Protein AF-A0A817QM29-F1 (afdb_monomer_lite)

Foldseek 3Di:
DVLLLQLLVDDLPDDLVNSCVVVVDDSVSSVSSNVCCVPQNHNHPPPPPPDPDPDPPVLVVLVCCLCPDPVFWAFDPDPPQWDWDQDPVRDTDTHTDIGTPDDPVVSVVVSCVVCVPSDD

Secondary structure (DSSP, 8-state):
-HHHHHGGGS-TT--HHHHHHHH---HHHHHHHHHHHHHH-SS-------SPPPPPHHHHHHHHHHHHSTTTEEE-S-TT-EEEEEPTTS-EEEEE-EEESS-HHHHHHHHHHHTTT---

Sequence (120 aa):
METIRLLTIVPDTWGRKRIEKEFGCTQYQARQSIGVRKEFGILPIIKDSRGRQGLPQDVIEKVTAHYCSDFISRQSPNRKDVINIRQPDGTKVSVPCRHLLMSINECFEQFKEEHQAVVV

Radius of gyration: 23.35 Å; chains: 1; bounding box: 42×36×53 Å

Structure (mmCIF, N/CA/C/O backbone):
data_AF-A0A817QM29-F1
#
_entry.id   AF-A0A817QM29-F1
#
loop_
_atom_site.group_PDB
_atom_site.id
_atom_site.type_symbol
_atom_site.label_atom_id
_atom_site.label_alt_id
_atom_site.label_comp_id
_atom_site.label_asym_id
_atom_site.label_en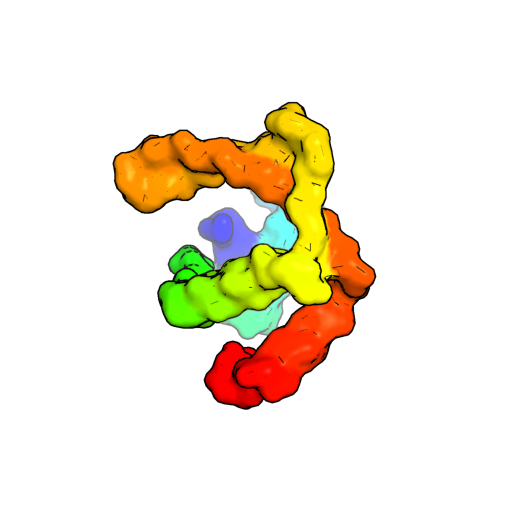tity_id
_atom_site.label_seq_id
_atom_site.pdbx_PDB_ins_code
_atom_site.Cartn_x
_atom_site.Cartn_y
_atom_site.Cartn_z
_atom_site.occupancy
_atom_site.B_iso_or_equiv
_atom_site.auth_seq_id
_atom_site.auth_comp_id
_atom_site.auth_asym_id
_atom_site.auth_atom_id
_atom_site.pdbx_PDB_model_num
ATOM 1 N N . MET A 1 1 ? 5.380 -0.851 -22.154 1.00 60.84 1 MET A N 1
ATOM 2 C CA . MET A 1 1 ? 4.978 -2.239 -22.483 1.00 60.84 1 MET A CA 1
ATOM 3 C C . MET A 1 1 ? 5.249 -2.568 -23.947 1.00 60.84 1 MET A C 1
ATOM 5 O O . MET A 1 1 ? 5.815 -3.615 -24.223 1.00 60.84 1 MET A O 1
ATOM 9 N N . GLU A 1 2 ? 4.922 -1.674 -24.882 1.00 77.88 2 GLU A N 1
ATOM 10 C CA . GLU A 1 2 ? 5.067 -1.930 -26.324 1.00 77.88 2 GLU A CA 1
ATOM 11 C C . GLU A 1 2 ? 6.516 -2.157 -26.792 1.00 77.88 2 GLU A C 1
ATOM 13 O O . GLU A 1 2 ? 6.778 -3.085 -27.552 1.00 77.88 2 GLU A O 1
ATOM 18 N N . THR A 1 3 ? 7.486 -1.423 -26.236 1.00 83.19 3 THR A N 1
ATOM 19 C CA . THR A 1 3 ? 8.916 -1.650 -26.518 1.00 83.19 3 THR A CA 1
ATOM 20 C C . THR A 1 3 ? 9.389 -3.050 -26.117 1.00 83.19 3 THR A C 1
ATOM 22 O O . THR A 1 3 ? 10.114 -3.693 -26.866 1.00 83.19 3 THR A O 1
ATOM 25 N N . ILE A 1 4 ? 8.929 -3.576 -24.976 1.00 87.69 4 ILE A N 1
ATOM 26 C CA . ILE A 1 4 ? 9.261 -4.936 -24.513 1.00 87.69 4 ILE A CA 1
ATOM 27 C C . ILE A 1 4 ? 8.672 -5.982 -25.462 1.00 87.69 4 ILE A C 1
ATOM 29 O O . ILE A 1 4 ? 9.339 -6.966 -25.773 1.00 87.69 4 ILE A O 1
ATOM 33 N N . ARG A 1 5 ? 7.448 -5.748 -25.952 1.00 90.44 5 ARG A N 1
ATOM 34 C CA . ARG A 1 5 ? 6.782 -6.626 -26.917 1.00 90.44 5 ARG A CA 1
ATOM 35 C C . ARG A 1 5 ? 7.567 -6.704 -28.225 1.00 90.44 5 ARG A C 1
ATOM 37 O O . ARG A 1 5 ? 7.811 -7.806 -28.700 1.00 90.44 5 ARG A O 1
ATOM 44 N N . LEU A 1 6 ? 8.018 -5.577 -28.774 1.00 91.62 6 LEU A N 1
ATOM 45 C CA . LEU A 1 6 ? 8.824 -5.560 -30.004 1.00 91.62 6 LEU A CA 1
ATOM 46 C C . LEU A 1 6 ? 10.153 -6.311 -29.838 1.00 91.62 6 LEU A C 1
ATOM 48 O O . LEU A 1 6 ? 10.540 -7.092 -30.705 1.00 91.62 6 LEU A O 1
ATOM 52 N N . LEU A 1 7 ? 10.802 -6.171 -28.680 1.00 92.19 7 LEU A N 1
ATOM 53 C CA . LEU A 1 7 ? 12.052 -6.869 -28.367 1.00 92.19 7 LEU A CA 1
ATOM 54 C C . LEU A 1 7 ? 11.906 -8.401 -28.243 1.00 92.19 7 LEU A C 1
ATOM 56 O O . LEU A 1 7 ? 12.916 -9.091 -28.119 1.00 92.19 7 LEU A O 1
ATOM 60 N N . THR A 1 8 ? 10.689 -8.958 -28.281 1.00 93.12 8 THR A N 1
ATOM 61 C CA . THR A 1 8 ? 10.477 -10.420 -28.330 1.00 93.12 8 THR A CA 1
ATOM 62 C C . THR A 1 8 ? 10.743 -11.030 -29.710 1.00 93.12 8 THR A C 1
ATOM 64 O O . THR A 1 8 ? 10.889 -12.244 -29.802 1.00 93.12 8 THR A O 1
ATOM 67 N N . ILE A 1 9 ? 10.841 -10.218 -30.772 1.00 93.19 9 ILE A N 1
ATOM 68 C CA . ILE A 1 9 ? 11.136 -10.683 -32.144 1.00 93.19 9 ILE A CA 1
ATOM 69 C C . ILE A 1 9 ? 12.592 -11.145 -32.288 1.00 93.19 9 ILE A C 1
ATOM 71 O O . ILE A 1 9 ? 12.917 -11.944 -33.162 1.00 93.19 9 ILE A O 1
ATOM 75 N N . VAL A 1 10 ? 13.480 -10.633 -31.436 1.00 91.69 10 VAL A N 1
ATOM 76 C CA . VAL A 1 10 ? 14.914 -10.924 -31.481 1.00 91.69 10 VAL A CA 1
ATOM 77 C C . VAL A 1 10 ? 15.165 -12.446 -31.436 1.00 91.69 10 VAL A C 1
ATOM 79 O O . VAL A 1 10 ? 14.400 -13.152 -30.774 1.00 91.69 10 VAL A O 1
ATOM 82 N N . PRO A 1 11 ? 16.232 -12.975 -32.070 1.00 89.94 11 PRO A N 1
ATOM 83 C CA . PRO A 1 11 ? 16.600 -14.387 -31.964 1.00 89.94 11 PRO A CA 1
ATOM 84 C C . PRO A 1 11 ? 16.813 -14.868 -30.521 1.00 89.94 11 PRO A C 1
ATOM 86 O O . PRO A 1 11 ? 17.186 -14.107 -29.621 1.00 89.94 11 PRO A O 1
ATOM 89 N N . ASP A 1 12 ? 16.595 -16.158 -30.285 1.00 87.19 12 ASP A N 1
ATOM 90 C CA . ASP A 1 12 ? 16.763 -16.806 -28.980 1.00 87.19 12 ASP A CA 1
ATOM 91 C C . ASP A 1 12 ? 18.219 -16.895 -28.514 1.00 87.19 12 ASP A C 1
ATOM 93 O O . ASP A 1 12 ? 18.500 -16.768 -27.323 1.00 87.19 12 ASP A O 1
ATOM 97 N N . THR A 1 13 ? 19.139 -16.980 -29.469 1.00 91.69 13 THR A N 1
ATOM 98 C CA . THR A 1 13 ? 20.592 -16.941 -29.275 1.00 91.69 13 THR A CA 1
ATOM 99 C C . THR A 1 13 ? 21.116 -15.623 -28.695 1.00 91.69 13 THR A C 1
ATOM 101 O O . THR A 1 13 ? 22.259 -15.559 -28.237 1.00 91.69 13 THR A O 1
ATOM 104 N N . TRP A 1 14 ? 20.329 -14.540 -28.715 1.00 91.75 14 TRP A N 1
ATOM 105 C CA . TRP A 1 14 ? 20.795 -13.227 -28.271 1.00 91.75 14 TRP A CA 1
ATOM 106 C C . TRP A 1 14 ? 20.629 -13.044 -26.761 1.00 91.75 14 TRP A C 1
ATOM 108 O O . TRP A 1 14 ? 19.527 -13.062 -26.213 1.00 91.75 14 TRP A O 1
ATOM 118 N N . GLY A 1 15 ? 21.750 -12.785 -26.086 1.00 89.06 15 GLY A N 1
ATOM 119 C CA . GLY A 1 15 ? 21.771 -12.378 -24.684 1.00 89.06 15 GLY A CA 1
ATOM 120 C C . GLY A 1 15 ? 21.428 -10.897 -24.481 1.00 89.06 15 GLY A C 1
ATOM 121 O O . GLY A 1 15 ? 21.571 -10.071 -25.381 1.00 89.06 15 GLY A O 1
ATOM 122 N N . ARG A 1 16 ? 21.057 -10.533 -23.248 1.00 92.50 16 ARG A N 1
ATOM 123 C CA . ARG A 1 16 ? 20.577 -9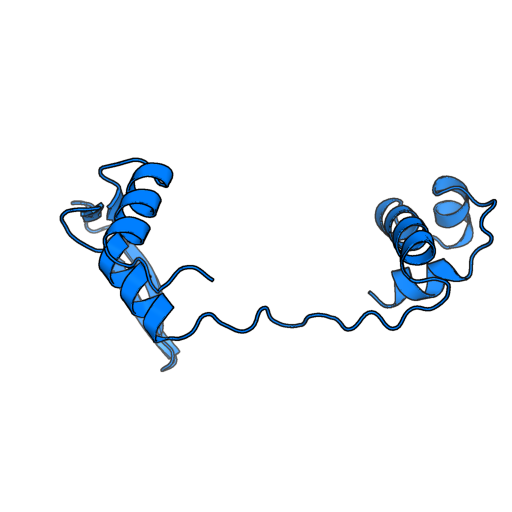.185 -22.868 1.00 92.50 16 ARG A CA 1
ATOM 124 C C . ARG A 1 16 ? 21.516 -8.041 -23.279 1.00 92.50 16 ARG A C 1
ATOM 126 O O . ARG A 1 16 ? 21.050 -7.021 -23.765 1.00 92.50 16 ARG A O 1
ATOM 133 N N . LYS A 1 17 ? 22.836 -8.225 -23.131 1.00 93.44 17 LYS A N 1
ATOM 134 C CA . LYS A 1 17 ? 23.865 -7.234 -23.520 1.00 93.44 17 LYS A CA 1
ATOM 135 C C . LYS A 1 17 ? 23.882 -6.942 -25.020 1.00 93.44 17 LYS A C 1
ATOM 137 O O . LYS A 1 17 ? 24.095 -5.805 -25.419 1.00 93.44 17 LYS A O 1
ATOM 142 N N . ARG A 1 18 ? 23.653 -7.965 -25.849 1.00 94.19 18 ARG A N 1
ATOM 143 C CA . ARG A 1 18 ? 23.592 -7.802 -27.305 1.00 94.19 18 ARG A CA 1
ATOM 144 C C . ARG A 1 18 ? 22.334 -7.035 -27.702 1.00 94.19 18 ARG A C 1
ATOM 146 O O . ARG A 1 18 ? 22.418 -6.116 -28.498 1.00 94.19 18 ARG A O 1
ATOM 153 N N . ILE A 1 19 ? 21.199 -7.369 -27.088 1.00 92.81 19 ILE A N 1
ATOM 154 C CA . ILE A 1 19 ? 19.916 -6.693 -27.326 1.00 92.81 19 ILE A CA 1
ATOM 155 C C . ILE A 1 19 ? 19.994 -5.212 -26.949 1.00 92.81 19 ILE A C 1
ATOM 157 O O . ILE A 1 19 ? 19.596 -4.366 -27.740 1.00 92.81 19 ILE A O 1
ATOM 161 N N . GLU A 1 20 ? 20.553 -4.896 -25.780 1.00 94.56 20 GLU A N 1
ATOM 162 C CA . GLU A 1 20 ? 20.781 -3.507 -25.362 1.00 94.56 20 GLU A CA 1
ATOM 163 C C . GLU A 1 20 ? 21.637 -2.743 -26.372 1.00 94.56 20 GLU A C 1
ATOM 165 O O . GLU A 1 20 ? 21.262 -1.647 -26.776 1.00 94.56 20 GLU A O 1
ATOM 170 N N . LYS A 1 21 ? 22.760 -3.325 -26.805 1.00 94.56 21 LYS A N 1
ATOM 171 C CA . LYS A 1 21 ? 23.683 -2.655 -27.723 1.00 94.56 21 LYS A CA 1
ATOM 172 C C . LYS A 1 21 ? 23.053 -2.375 -29.090 1.00 94.56 21 LYS A C 1
ATOM 174 O O . LYS A 1 21 ? 23.247 -1.291 -29.623 1.00 94.56 21 LYS A O 1
ATOM 179 N N . GLU A 1 22 ? 22.328 -3.342 -29.647 1.00 94.75 22 GLU A N 1
ATOM 180 C CA . GLU A 1 22 ? 21.744 -3.238 -30.993 1.00 94.75 22 GLU A CA 1
ATOM 181 C C . GLU A 1 22 ? 20.481 -2.363 -31.026 1.00 94.75 22 GLU A C 1
ATOM 183 O O . GLU A 1 22 ? 20.257 -1.642 -31.992 1.00 94.75 22 GLU A O 1
ATOM 188 N N . PHE A 1 23 ? 19.657 -2.399 -29.972 1.00 90.50 23 PHE A N 1
ATOM 189 C CA . PHE A 1 23 ? 18.368 -1.694 -29.936 1.00 90.50 23 PHE A CA 1
ATOM 190 C C . PHE A 1 23 ? 18.353 -0.453 -29.033 1.00 90.50 23 PHE A C 1
ATOM 192 O O . PHE A 1 23 ? 17.316 0.199 -28.916 1.00 90.50 23 PHE A O 1
ATOM 199 N N . GLY A 1 24 ? 19.463 -0.129 -28.360 1.00 91.31 24 GLY A N 1
ATOM 200 C CA . GLY A 1 24 ? 19.566 1.031 -27.466 1.00 91.31 24 GLY A CA 1
ATOM 201 C C . GLY A 1 24 ? 18.576 1.004 -26.294 1.00 91.31 24 GLY A C 1
ATOM 202 O O . GLY A 1 24 ? 18.170 2.054 -25.801 1.00 91.31 24 GLY A O 1
ATOM 203 N N . CYS A 1 25 ? 18.129 -0.182 -25.873 1.00 90.19 25 CYS A N 1
ATOM 204 C CA . CYS A 1 25 ? 17.151 -0.355 -24.799 1.00 90.19 25 CYS A CA 1
ATOM 205 C C . CYS A 1 25 ? 17.830 -0.612 -23.451 1.00 90.19 25 CYS A C 1
ATOM 207 O O . CYS A 1 25 ? 18.953 -1.102 -23.402 1.00 90.19 25 CYS A O 1
ATOM 209 N N . THR A 1 26 ? 17.130 -0.405 -22.335 1.00 93.75 26 THR A N 1
ATOM 210 C CA . THR A 1 26 ? 17.714 -0.719 -21.021 1.00 93.75 26 THR A CA 1
ATOM 211 C C . THR A 1 26 ? 17.895 -2.229 -20.825 1.00 93.75 26 THR A C 1
ATOM 213 O O . THR A 1 26 ? 17.075 -3.034 -21.278 1.00 93.75 26 THR A O 1
ATOM 216 N N . GLN A 1 27 ? 18.907 -2.636 -20.047 1.00 92.00 27 GLN A N 1
ATOM 217 C CA . GLN A 1 27 ? 19.064 -4.030 -19.590 1.00 92.00 27 GLN A CA 1
ATOM 218 C C . GLN A 1 27 ? 17.779 -4.626 -18.994 1.00 92.00 27 GLN A C 1
ATOM 220 O O . GLN A 1 27 ? 17.497 -5.816 -19.158 1.00 92.00 27 GLN A O 1
ATOM 225 N N . TYR A 1 28 ? 16.975 -3.803 -18.311 1.00 93.00 28 TYR A N 1
ATOM 226 C CA . TYR A 1 28 ? 15.678 -4.217 -17.786 1.00 93.00 28 TYR A CA 1
ATOM 227 C C . TYR A 1 28 ? 14.718 -4.629 -18.909 1.00 93.00 28 TYR A C 1
ATOM 229 O O . TYR A 1 28 ? 14.154 -5.720 -18.844 1.00 93.00 28 TYR A O 1
ATOM 237 N N . GLN A 1 29 ? 14.568 -3.807 -19.951 1.00 92.62 29 GLN A N 1
ATOM 238 C CA . GLN A 1 29 ? 13.696 -4.100 -21.093 1.00 92.62 29 GLN A CA 1
ATOM 239 C C . GLN A 1 29 ? 14.151 -5.354 -21.848 1.00 92.62 29 GLN A C 1
ATOM 241 O O . GLN A 1 29 ? 13.319 -6.212 -22.134 1.00 92.62 29 GLN A O 1
ATOM 246 N N . ALA A 1 30 ? 15.458 -5.509 -22.079 1.00 93.69 30 ALA A N 1
ATOM 247 C CA . ALA A 1 30 ? 16.028 -6.702 -22.707 1.00 93.69 30 ALA A CA 1
ATOM 248 C C . ALA A 1 30 ? 15.815 -7.974 -21.866 1.00 93.69 30 ALA A C 1
ATOM 250 O O . ALA A 1 30 ? 15.555 -9.055 -22.391 1.00 93.69 30 ALA A O 1
ATOM 251 N N . ARG A 1 31 ? 15.913 -7.875 -20.533 1.00 94.06 31 ARG A N 1
ATOM 252 C CA . ARG A 1 31 ? 15.613 -9.002 -19.639 1.00 94.06 31 ARG A CA 1
ATOM 253 C C . ARG A 1 31 ? 14.136 -9.376 -19.685 1.00 94.06 31 ARG A C 1
ATOM 255 O O . ARG A 1 31 ? 13.822 -10.562 -19.769 1.00 94.06 31 ARG A O 1
ATOM 262 N N . GLN A 1 32 ? 13.263 -8.376 -19.592 1.00 92.81 32 GLN A N 1
ATOM 263 C CA . GLN A 1 32 ? 11.817 -8.571 -19.605 1.00 92.81 32 GLN A CA 1
ATOM 264 C C . GLN A 1 32 ? 11.362 -9.192 -20.926 1.00 92.81 32 GLN A C 1
ATOM 266 O O . GLN A 1 32 ? 10.596 -10.145 -20.896 1.00 92.81 32 GLN A O 1
ATOM 271 N N . SER A 1 33 ? 11.883 -8.743 -22.072 1.00 92.94 33 SER A N 1
ATOM 272 C CA . SER A 1 33 ? 11.486 -9.290 -23.374 1.00 92.94 33 SER A CA 1
ATOM 273 C C . SER A 1 33 ? 11.870 -10.759 -23.544 1.00 92.94 33 SER A C 1
ATOM 275 O O . SER A 1 33 ? 11.068 -11.535 -24.051 1.00 92.94 33 SER A O 1
ATOM 277 N N . ILE A 1 34 ? 13.046 -11.183 -23.065 1.00 93.38 34 ILE A N 1
ATOM 278 C CA . ILE A 1 34 ? 13.442 -12.602 -23.080 1.00 93.38 34 ILE A CA 1
ATOM 279 C C . ILE A 1 34 ? 12.500 -13.442 -22.207 1.00 93.38 34 ILE A C 1
ATOM 281 O O . ILE A 1 34 ? 12.106 -14.532 -22.620 1.00 93.38 34 ILE A O 1
ATOM 285 N N . GLY A 1 35 ? 12.144 -12.947 -21.016 1.00 91.56 35 GLY A N 1
ATOM 286 C CA . GLY A 1 35 ? 11.200 -13.622 -20.118 1.00 91.56 35 GLY A CA 1
ATOM 287 C C . GLY A 1 35 ? 9.818 -13.758 -20.751 1.00 91.56 35 GLY A C 1
ATOM 288 O O . GLY A 1 35 ? 9.308 -14.865 -20.890 1.00 91.56 35 GLY A O 1
ATOM 289 N N . VAL A 1 36 ? 9.284 -12.642 -21.245 1.00 91.19 36 VAL A N 1
ATOM 290 C CA . VAL A 1 36 ? 8.003 -12.573 -21.955 1.00 91.19 36 VAL A CA 1
ATOM 291 C C . VAL A 1 36 ? 7.989 -13.499 -23.172 1.00 91.19 36 VAL A C 1
ATOM 293 O O . VAL A 1 36 ? 7.013 -14.211 -23.376 1.00 91.19 36 VAL A O 1
ATOM 296 N N . ARG A 1 37 ? 9.073 -13.548 -23.957 1.00 92.69 37 ARG A N 1
ATOM 297 C CA . ARG A 1 37 ? 9.182 -14.449 -25.113 1.00 92.69 37 ARG A CA 1
ATOM 298 C C . ARG A 1 37 ? 9.157 -15.919 -24.707 1.00 92.69 37 ARG A C 1
ATOM 300 O O . ARG A 1 37 ? 8.548 -16.727 -25.397 1.00 92.69 37 ARG A O 1
ATOM 307 N N . LYS A 1 38 ? 9.824 -16.266 -23.604 1.00 90.50 38 LYS A N 1
ATOM 308 C CA . LYS A 1 38 ? 9.862 -17.638 -23.083 1.00 90.50 38 LYS A CA 1
ATOM 309 C C . LYS A 1 38 ? 8.487 -18.104 -22.594 1.00 90.50 38 LYS A C 1
ATOM 311 O O . LYS A 1 38 ? 8.176 -19.279 -22.731 1.00 90.50 38 LYS A O 1
ATOM 316 N N . GLU A 1 39 ? 7.704 -17.200 -22.016 1.00 89.94 39 GLU A N 1
ATOM 317 C CA . GLU A 1 39 ? 6.415 -17.518 -21.395 1.00 89.94 39 GLU A CA 1
ATOM 318 C C . GLU A 1 39 ? 5.235 -17.423 -22.376 1.00 89.94 39 GLU A C 1
ATOM 320 O O . GLU A 1 39 ? 4.385 -18.307 -22.403 1.00 89.94 39 GLU A O 1
ATOM 325 N N . PHE A 1 40 ? 5.203 -16.387 -23.218 1.00 88.56 40 PHE A N 1
ATOM 326 C CA . PHE A 1 40 ? 4.056 -16.056 -24.075 1.00 88.56 40 PHE A CA 1
ATOM 327 C C . PHE A 1 40 ? 4.363 -16.097 -25.581 1.00 88.56 40 PHE A C 1
ATOM 329 O O . PHE A 1 40 ? 3.470 -15.864 -26.395 1.00 88.56 40 PHE A O 1
ATOM 336 N N . GLY A 1 41 ? 5.610 -16.375 -25.974 1.00 89.62 41 GLY A N 1
ATOM 337 C CA . GLY A 1 41 ? 6.034 -16.414 -27.375 1.00 89.62 41 GLY A CA 1
ATOM 338 C C . GLY A 1 41 ? 6.372 -15.042 -27.972 1.00 89.62 41 GLY A C 1
ATOM 339 O O . GLY A 1 41 ? 6.642 -14.070 -27.268 1.00 89.62 41 GLY A O 1
ATOM 340 N N . ILE A 1 42 ? 6.416 -14.971 -29.303 1.00 91.38 42 ILE A N 1
ATOM 341 C CA . ILE A 1 42 ? 6.797 -13.761 -30.046 1.00 91.38 42 ILE A CA 1
ATOM 342 C C . ILE A 1 42 ? 5.581 -12.837 -30.201 1.00 91.38 42 ILE A C 1
ATOM 344 O O . ILE A 1 42 ? 4.484 -13.285 -30.520 1.00 91.38 42 ILE A O 1
ATOM 348 N N . LEU A 1 43 ? 5.788 -11.532 -30.008 1.00 90.19 43 LEU A N 1
ATOM 349 C CA . LEU A 1 43 ? 4.776 -10.475 -30.121 1.00 90.19 43 LEU A CA 1
ATOM 350 C C . LEU A 1 43 ? 3.492 -10.695 -29.292 1.00 90.19 43 LEU A C 1
ATOM 352 O O . LEU A 1 43 ? 2.394 -10.381 -29.776 1.00 90.19 43 LEU A O 1
ATOM 356 N N . PRO A 1 44 ? 3.586 -11.110 -28.015 1.00 88.69 44 PRO A N 1
ATOM 357 C CA . PRO A 1 44 ? 2.403 -11.424 -27.230 1.00 88.69 44 PRO A CA 1
ATOM 358 C C . PRO A 1 44 ? 1.557 -10.173 -26.997 1.00 88.69 44 PRO A C 1
ATOM 360 O O . PRO A 1 44 ? 2.076 -9.085 -26.726 1.00 88.69 44 PRO A O 1
ATOM 363 N N . ILE A 1 45 ? 0.237 -10.319 -27.101 1.00 84.75 45 ILE A N 1
ATOM 364 C CA . ILE A 1 45 ? -0.703 -9.267 -26.713 1.00 84.75 45 ILE A CA 1
ATOM 365 C C . ILE A 1 45 ? -0.772 -9.284 -25.191 1.00 84.75 45 ILE A C 1
ATOM 367 O O . ILE A 1 45 ? -1.587 -9.980 -24.588 1.00 84.75 45 ILE A O 1
ATOM 371 N N . ILE A 1 46 ? 0.117 -8.520 -24.565 1.00 72.44 46 ILE A N 1
ATOM 372 C CA . ILE A 1 46 ? 0.061 -8.292 -23.128 1.00 72.44 46 ILE A CA 1
ATOM 373 C C . ILE A 1 46 ? -1.106 -7.338 -22.905 1.00 72.44 46 ILE A C 1
ATOM 375 O O . ILE A 1 46 ? -0.988 -6.132 -23.138 1.00 72.44 46 ILE A O 1
ATOM 379 N N . LYS A 1 47 ? -2.256 -7.886 -22.499 1.00 70.12 47 LYS A N 1
ATOM 380 C CA . LYS A 1 47 ? -3.305 -7.063 -21.910 1.00 70.12 47 LYS A CA 1
ATOM 381 C C . LYS A 1 47 ? -2.689 -6.460 -20.662 1.00 70.12 47 LYS A C 1
ATOM 383 O O . LYS A 1 47 ? -2.416 -7.156 -19.691 1.00 70.12 47 LYS A O 1
ATOM 388 N N . ASP A 1 48 ? -2.410 -5.169 -20.745 1.00 62.88 48 ASP A N 1
ATOM 389 C CA . ASP A 1 48 ? -2.157 -4.335 -19.588 1.00 62.88 48 ASP A CA 1
ATOM 390 C C . ASP A 1 48 ? -3.330 -4.629 -18.645 1.00 62.88 48 ASP A C 1
ATOM 392 O O . ASP A 1 48 ? -4.473 -4.302 -18.977 1.00 62.88 48 ASP A O 1
ATOM 396 N N . SER A 1 49 ? -3.100 -5.323 -17.527 1.00 59.12 49 SER A N 1
ATOM 397 C CA . SER A 1 49 ? -4.108 -5.445 -16.475 1.00 59.12 49 SER A CA 1
ATOM 398 C C . SER A 1 49 ? -4.215 -4.067 -15.818 1.00 59.12 49 SER A C 1
ATOM 400 O O . SER A 1 49 ? -3.770 -3.845 -14.690 1.00 59.12 49 SER A O 1
ATOM 402 N N . ARG A 1 50 ? -4.671 -3.075 -16.589 1.00 51.03 50 ARG A N 1
ATOM 403 C CA . ARG A 1 50 ? -4.923 -1.725 -16.118 1.00 51.03 50 ARG A CA 1
ATOM 404 C C . ARG A 1 50 ? -6.052 -1.842 -15.119 1.00 51.03 50 ARG A C 1
ATOM 406 O O . ARG A 1 50 ? -7.198 -2.070 -15.487 1.00 51.03 50 ARG A O 1
ATOM 413 N N . GLY A 1 51 ? -5.653 -1.706 -13.862 1.00 52.88 51 GLY A N 1
ATOM 414 C CA . GLY A 1 51 ? -6.500 -1.825 -12.697 1.00 52.88 51 GLY A CA 1
ATOM 415 C C . GLY A 1 51 ? -6.595 -3.270 -12.240 1.00 52.88 51 GLY A C 1
ATOM 416 O O . GLY A 1 51 ? -7.291 -4.080 -12.843 1.00 52.88 51 GLY A O 1
ATOM 417 N N . ARG A 1 52 ? -5.989 -3.569 -11.085 1.00 58.72 52 ARG A N 1
ATOM 418 C CA . ARG A 1 52 ? -6.675 -4.474 -10.157 1.00 58.72 52 ARG A CA 1
ATOM 419 C C . ARG A 1 52 ? -8.115 -3.966 -10.091 1.00 58.72 52 ARG A C 1
ATOM 421 O O . ARG A 1 52 ? -8.293 -2.761 -9.891 1.00 58.72 52 ARG A O 1
ATOM 428 N N . GLN A 1 53 ? -9.106 -4.827 -10.326 1.00 66.88 53 GLN A N 1
ATOM 429 C CA . GLN A 1 53 ? -10.475 -4.476 -9.957 1.00 66.88 53 GLN A CA 1
ATOM 430 C C . GLN A 1 53 ? -10.405 -3.913 -8.538 1.00 66.88 53 GLN A C 1
ATOM 432 O O . GLN A 1 53 ? -9.739 -4.496 -7.676 1.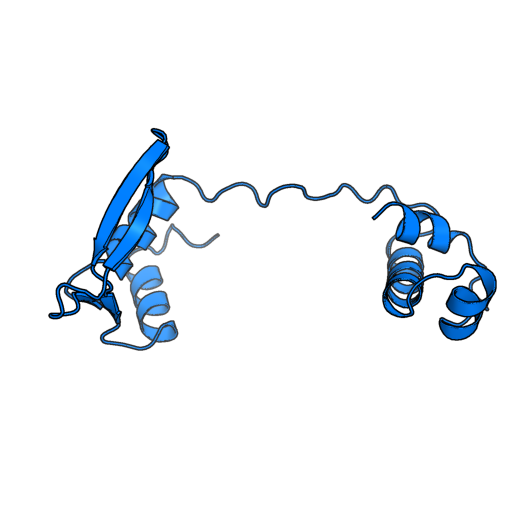00 66.88 53 GLN A O 1
ATOM 437 N N . GLY A 1 54 ? -10.958 -2.713 -8.350 1.00 69.94 54 GLY A N 1
ATOM 438 C CA . GLY A 1 54 ? -11.017 -2.115 -7.025 1.00 69.94 54 GLY A CA 1
ATOM 439 C C . GLY A 1 54 ? -11.646 -3.123 -6.073 1.00 69.94 54 GLY A C 1
ATOM 440 O O . GLY A 1 54 ? -12.534 -3.877 -6.479 1.00 69.94 54 GLY A O 1
ATOM 441 N N . LEU A 1 55 ? -11.152 -3.176 -4.838 1.00 82.25 55 LEU A N 1
ATOM 442 C CA . LEU A 1 55 ? -11.797 -3.996 -3.820 1.00 82.25 55 LEU A CA 1
ATOM 443 C C . LEU A 1 55 ? -13.278 -3.593 -3.736 1.00 82.25 55 LEU A C 1
ATOM 445 O O . LEU A 1 55 ? -13.580 -2.401 -3.874 1.00 82.25 55 LEU A O 1
ATOM 449 N N . PRO A 1 56 ? -14.194 -4.551 -3.525 1.00 88.62 56 PRO A N 1
ATOM 450 C CA . PRO A 1 56 ? -15.582 -4.228 -3.249 1.00 88.62 56 PRO A CA 1
ATOM 451 C C . PRO A 1 56 ? -15.676 -3.200 -2.118 1.00 88.62 56 PRO A C 1
ATOM 453 O O . PRO A 1 56 ? -14.929 -3.265 -1.138 1.00 88.62 56 PRO A O 1
ATOM 456 N N . GLN A 1 57 ? -16.576 -2.230 -2.270 1.00 86.75 57 GLN A N 1
ATOM 457 C CA . GLN A 1 57 ? -16.698 -1.116 -1.330 1.00 86.75 57 GLN A CA 1
ATOM 458 C C . GLN A 1 57 ? -16.993 -1.602 0.100 1.00 86.75 57 GLN A C 1
ATOM 460 O O . GLN A 1 57 ? -16.465 -1.044 1.058 1.00 86.75 57 GLN A O 1
ATOM 465 N N . ASP A 1 58 ? -17.743 -2.698 0.246 1.00 89.81 58 ASP A N 1
ATOM 466 C CA . ASP A 1 58 ? -18.038 -3.307 1.545 1.00 89.81 58 ASP A CA 1
ATOM 467 C C . ASP A 1 58 ? -16.778 -3.862 2.232 1.00 89.81 58 ASP A C 1
ATOM 469 O O . ASP A 1 58 ? -16.629 -3.751 3.447 1.00 89.81 58 ASP A O 1
ATOM 473 N N . VAL A 1 59 ? -15.845 -4.430 1.462 1.00 89.44 59 VAL A N 1
ATOM 474 C CA . VAL A 1 59 ? -14.557 -4.910 1.975 1.00 89.44 59 VAL A CA 1
ATOM 475 C C . VAL A 1 59 ? -13.712 -3.728 2.435 1.00 89.44 59 VAL A C 1
ATOM 477 O O . VAL A 1 59 ? -13.130 -3.777 3.517 1.00 89.44 59 VAL A O 1
ATOM 480 N N . ILE A 1 60 ? -13.678 -2.644 1.654 1.00 89.88 60 ILE A N 1
ATOM 481 C CA . ILE A 1 60 ? -12.947 -1.421 2.014 1.00 89.88 60 ILE A CA 1
ATOM 482 C C . ILE A 1 60 ? -13.478 -0.846 3.329 1.00 89.88 60 ILE A C 1
ATOM 484 O O . ILE A 1 60 ? -12.689 -0.494 4.208 1.00 89.88 60 ILE A O 1
ATOM 488 N N . GLU A 1 61 ? -14.797 -0.771 3.487 1.00 91.56 61 GLU A N 1
ATOM 489 C CA . GLU A 1 61 ? -15.439 -0.255 4.697 1.00 91.56 61 GLU A CA 1
ATOM 490 C C . GLU A 1 61 ? -15.140 -1.122 5.920 1.00 91.56 61 GLU A C 1
ATOM 492 O O . GLU A 1 61 ? -14.731 -0.583 6.948 1.00 91.56 61 GLU A O 1
ATOM 497 N N . LYS A 1 62 ? -15.239 -2.454 5.801 1.00 92.31 62 LYS A N 1
ATOM 498 C CA . LYS A 1 62 ? -14.900 -3.388 6.891 1.00 92.31 62 LYS A CA 1
ATOM 499 C C . LYS A 1 62 ? -13.439 -3.263 7.312 1.00 92.31 62 LYS A C 1
ATOM 501 O O . LYS A 1 62 ? -13.151 -3.115 8.495 1.00 92.31 62 LYS A O 1
ATOM 506 N N . VAL A 1 63 ? -12.516 -3.264 6.348 1.00 92.50 63 VAL A N 1
ATOM 507 C CA . VAL A 1 63 ? -11.078 -3.121 6.620 1.00 92.50 63 VAL A CA 1
ATOM 508 C C . VAL A 1 63 ? -10.792 -1.773 7.282 1.00 92.50 63 VAL A C 1
ATOM 510 O O . VAL A 1 63 ? -10.072 -1.709 8.276 1.00 92.50 63 VAL A O 1
ATOM 513 N N . THR A 1 64 ? -11.386 -0.691 6.775 1.00 91.94 64 THR A N 1
ATOM 514 C CA . THR A 1 64 ? -11.187 0.650 7.338 1.00 91.94 64 THR A CA 1
ATOM 515 C C . THR A 1 64 ? -11.727 0.730 8.764 1.00 91.94 64 THR A C 1
ATOM 517 O O . THR A 1 64 ? -11.033 1.238 9.640 1.00 91.94 64 THR A O 1
ATOM 520 N N . ALA A 1 65 ? -12.926 0.201 9.019 1.00 92.69 65 ALA A N 1
ATOM 521 C CA . ALA A 1 65 ? -13.530 0.179 10.348 1.00 92.69 65 ALA A CA 1
ATOM 522 C C . ALA A 1 65 ? -12.688 -0.631 11.345 1.00 92.69 65 ALA A C 1
ATOM 524 O O . ALA A 1 65 ? -12.460 -0.161 12.459 1.00 92.69 65 ALA A O 1
ATOM 525 N N . HIS A 1 66 ? -12.167 -1.789 10.927 1.00 93.50 66 HIS A N 1
ATOM 526 C CA . HIS A 1 66 ? -11.299 -2.629 11.755 1.00 93.50 66 HIS A CA 1
ATOM 527 C C . HIS A 1 66 ? -10.039 -1.884 12.192 1.00 93.50 66 HIS A C 1
ATOM 529 O O . HIS A 1 66 ? -9.799 -1.689 13.382 1.00 93.50 66 HIS A O 1
ATOM 535 N N . TYR A 1 67 ? -9.261 -1.373 11.235 1.00 92.81 67 TYR A N 1
ATOM 536 C CA . TYR A 1 67 ? -8.005 -0.686 11.547 1.00 92.81 67 TYR A CA 1
ATOM 537 C C . TYR A 1 67 ? -8.210 0.660 12.253 1.00 92.81 67 TYR A C 1
ATOM 539 O O . TYR A 1 67 ? -7.327 1.097 12.994 1.00 92.81 67 TYR A O 1
ATOM 547 N N . CYS A 1 68 ? -9.359 1.315 12.068 1.00 91.75 68 CYS A N 1
ATOM 548 C CA . CYS A 1 68 ? -9.713 2.553 12.765 1.00 91.75 68 CYS A CA 1
ATOM 549 C C . CYS A 1 68 ? -10.398 2.333 14.123 1.00 91.75 68 CYS A C 1
ATOM 551 O O . CYS A 1 68 ? -10.687 3.316 14.804 1.00 91.75 68 CYS A O 1
ATOM 553 N N . SER A 1 69 ? -10.636 1.088 14.536 1.00 93.12 69 SER A N 1
ATOM 554 C CA . SER A 1 69 ? -11.190 0.767 15.851 1.00 93.12 69 SER A CA 1
ATOM 555 C C . SER A 1 69 ? -10.222 1.150 16.973 1.00 93.12 69 SER A C 1
ATOM 557 O O . SER A 1 69 ? -9.011 0.952 16.857 1.00 93.12 69 SER A O 1
ATOM 559 N N . ASP A 1 70 ? -10.750 1.649 18.094 1.00 92.31 70 ASP A N 1
ATOM 560 C CA . ASP A 1 70 ? -9.958 1.985 19.289 1.00 92.31 70 ASP A CA 1
ATOM 561 C C . ASP A 1 70 ? -9.349 0.753 19.986 1.00 92.31 70 ASP A C 1
ATOM 563 O O . ASP A 1 70 ? -8.448 0.894 20.818 1.00 92.31 70 ASP A O 1
ATOM 567 N N . PHE A 1 71 ? -9.819 -0.449 19.631 1.00 91.81 71 PHE A N 1
ATOM 568 C CA . PHE A 1 71 ? -9.240 -1.722 20.066 1.00 91.81 71 PHE A CA 1
ATOM 569 C C . PHE A 1 71 ? -7.988 -2.106 19.266 1.00 91.81 71 PHE A C 1
ATOM 571 O O . PHE A 1 71 ? -7.092 -2.745 19.811 1.00 91.81 71 PHE A O 1
ATOM 578 N N . ILE A 1 72 ? -7.911 -1.706 17.992 1.00 93.94 72 ILE A N 1
ATOM 579 C CA . ILE A 1 72 ? -6.815 -2.070 17.078 1.00 93.94 72 ILE A CA 1
ATOM 580 C C . ILE A 1 72 ? -5.763 -0.965 17.006 1.00 93.94 72 ILE A C 1
ATOM 582 O O . ILE A 1 72 ? -4.563 -1.229 16.913 1.00 93.94 72 ILE A O 1
ATOM 586 N N . SER A 1 73 ? -6.195 0.291 17.060 1.00 94.81 73 SER A N 1
ATOM 587 C CA . SER A 1 73 ? -5.316 1.447 16.961 1.00 94.81 73 SER A CA 1
ATOM 588 C C . SER A 1 73 ? -5.743 2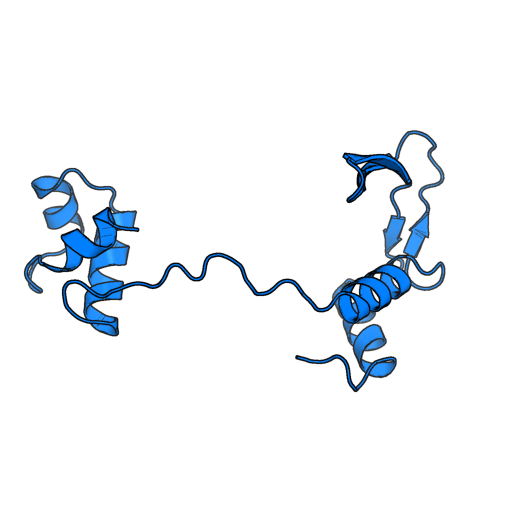.568 17.895 1.00 94.81 73 SER A C 1
ATOM 590 O O . SER A 1 73 ? -6.890 2.650 18.317 1.00 94.81 73 SER A O 1
ATOM 592 N N . ARG A 1 74 ? -4.825 3.480 18.208 1.00 94.69 74 ARG A N 1
ATOM 593 C CA . ARG A 1 74 ? -5.107 4.700 18.970 1.00 94.69 74 ARG A CA 1
ATOM 594 C C . ARG A 1 74 ? -4.803 5.924 18.141 1.00 94.69 74 ARG A C 1
ATOM 596 O O . ARG A 1 74 ? -3.795 5.977 17.444 1.00 94.69 74 ARG A O 1
ATOM 603 N N . GLN A 1 75 ? -5.658 6.927 18.255 1.00 94.06 75 GLN A N 1
ATOM 604 C CA . GLN A 1 75 ? -5.415 8.221 17.645 1.00 94.06 75 GLN A CA 1
ATOM 605 C C . GLN A 1 75 ? -4.182 8.898 18.259 1.00 94.06 75 GLN A C 1
ATOM 607 O O . GLN A 1 75 ? -3.998 8.859 19.477 1.00 94.06 75 GLN A O 1
ATOM 612 N N . SER A 1 76 ? -3.352 9.532 17.424 1.00 92.38 76 SER A N 1
ATOM 613 C CA . SER A 1 76 ? -2.248 10.357 17.913 1.00 92.38 76 SER A CA 1
ATOM 614 C C . SER A 1 76 ? -2.805 11.500 18.774 1.00 92.38 76 SER A C 1
ATOM 616 O O . SER A 1 76 ? -3.759 12.172 18.364 1.00 92.38 76 SER A O 1
ATOM 618 N N . PRO A 1 77 ? -2.221 11.756 19.958 1.00 91.88 77 PRO A N 1
ATOM 619 C CA . PRO A 1 77 ? -2.631 12.869 20.809 1.00 91.88 77 PRO A CA 1
ATOM 620 C C . PRO A 1 77 ? -2.227 14.231 20.222 1.00 91.88 77 PRO A C 1
ATOM 622 O O . PRO A 1 77 ? -2.722 15.270 20.658 1.00 91.88 77 PRO A O 1
ATOM 625 N N . ASN A 1 78 ? -1.308 14.256 19.253 1.00 93.38 78 ASN A N 1
ATOM 626 C CA . ASN A 1 78 ? -0.784 15.489 18.692 1.00 93.38 78 ASN A CA 1
ATOM 627 C C . ASN A 1 78 ? -1.706 16.042 17.597 1.00 93.38 78 ASN A C 1
ATOM 629 O O . ASN A 1 78 ? -1.909 15.426 16.554 1.00 93.38 78 ASN A O 1
ATOM 633 N N . ARG A 1 79 ? -2.179 17.280 17.778 1.00 87.62 79 ARG A N 1
ATOM 634 C CA . ARG A 1 79 ? -3.040 17.981 16.808 1.00 87.62 79 ARG A CA 1
ATOM 635 C C . ARG A 1 79 ? -2.409 18.135 15.418 1.00 87.62 79 ARG A C 1
ATOM 637 O O . ARG A 1 79 ? -3.137 18.287 14.442 1.00 87.62 79 ARG A O 1
ATOM 644 N N . LYS A 1 80 ? -1.076 18.155 15.323 1.00 90.69 80 LYS A N 1
ATOM 645 C CA . LYS A 1 80 ? -0.367 18.294 14.040 1.00 90.69 80 LYS A CA 1
ATOM 646 C C . LYS A 1 80 ? -0.225 16.972 13.281 1.00 90.69 80 LYS A C 1
ATOM 648 O O . LYS A 1 80 ? 0.063 17.016 12.087 1.00 90.69 80 LYS A O 1
ATOM 653 N N . ASP A 1 81 ? -0.454 15.834 13.934 1.00 93.94 81 ASP A N 1
ATOM 654 C CA . ASP A 1 81 ? -0.339 14.513 13.316 1.00 93.94 81 ASP A CA 1
ATOM 655 C C . ASP A 1 81 ? -1.637 14.182 12.580 1.00 93.94 81 ASP A C 1
ATOM 657 O O . ASP A 1 81 ? -2.485 13.422 13.049 1.00 93.94 81 ASP A O 1
ATOM 661 N N . VAL A 1 82 ? -1.808 14.813 11.423 1.00 94.44 82 VAL A N 1
ATOM 662 C CA . VAL A 1 82 ? -2.980 14.657 10.562 1.00 94.44 82 VAL A CA 1
ATOM 663 C C . VAL A 1 82 ? -2.555 14.362 9.128 1.00 94.44 82 VAL A C 1
ATOM 665 O O . VAL A 1 82 ? -1.576 14.910 8.620 1.00 94.44 82 VAL A O 1
ATOM 668 N N . ILE A 1 83 ? -3.327 13.516 8.454 1.00 92.00 83 ILE A N 1
ATOM 669 C CA . ILE A 1 83 ? -3.188 13.190 7.036 1.00 92.00 83 ILE A CA 1
ATOM 670 C C . ILE A 1 83 ? -4.400 13.759 6.307 1.00 92.00 83 ILE A C 1
ATOM 672 O O . ILE A 1 83 ? -5.540 13.598 6.736 1.00 92.00 83 ILE A O 1
ATOM 676 N N . ASN A 1 84 ? -4.163 14.426 5.182 1.00 93.31 84 ASN A N 1
ATOM 677 C CA . ASN A 1 84 ? -5.240 14.944 4.347 1.00 93.31 84 ASN A CA 1
ATOM 678 C C . ASN A 1 84 ? -5.682 13.873 3.351 1.00 93.31 84 ASN A C 1
ATOM 680 O O . ASN A 1 84 ? -4.935 13.537 2.432 1.00 93.31 84 ASN A O 1
ATOM 684 N N . ILE A 1 85 ? -6.903 13.374 3.516 1.00 91.50 85 ILE A N 1
ATOM 685 C CA . ILE A 1 85 ? -7.510 12.376 2.637 1.00 91.50 85 ILE A CA 1
ATOM 686 C C . ILE A 1 85 ? -8.454 13.095 1.678 1.00 91.50 85 ILE A C 1
ATOM 688 O O . ILE A 1 85 ? -9.248 13.948 2.081 1.00 91.50 85 ILE A O 1
ATOM 692 N N . ARG A 1 86 ? -8.332 12.788 0.385 1.00 93.19 86 ARG A N 1
ATOM 693 C CA . ARG A 1 86 ? -9.190 13.356 -0.655 1.00 93.19 86 ARG A CA 1
ATOM 694 C C . ARG A 1 86 ? -10.427 12.480 -0.795 1.00 93.19 86 ARG A C 1
ATOM 696 O O . ARG A 1 86 ? -10.294 11.284 -1.035 1.00 93.19 86 ARG A O 1
ATOM 703 N N . GLN A 1 87 ? -11.594 13.080 -0.627 1.00 89.56 87 GLN A N 1
ATOM 704 C CA . GLN A 1 87 ? -12.869 12.386 -0.720 1.00 89.56 87 GLN A CA 1
ATOM 705 C C . GLN A 1 87 ? -13.338 12.288 -2.184 1.00 89.56 87 GLN A C 1
ATOM 707 O O . GLN A 1 87 ? -12.850 13.041 -3.037 1.00 89.56 87 GLN A O 1
ATOM 712 N N . PRO A 1 88 ? -14.279 11.377 -2.500 1.00 85.19 88 PRO A N 1
ATOM 713 C CA . PRO A 1 88 ? -14.830 11.226 -3.850 1.00 85.19 88 PRO A CA 1
ATOM 714 C C . PRO A 1 88 ? -15.489 12.497 -4.404 1.00 85.19 88 PRO A C 1
ATOM 716 O O . PRO A 1 88 ? -15.484 12.716 -5.612 1.00 85.19 88 PRO A O 1
ATOM 719 N N . ASP A 1 89 ? -16.009 13.357 -3.5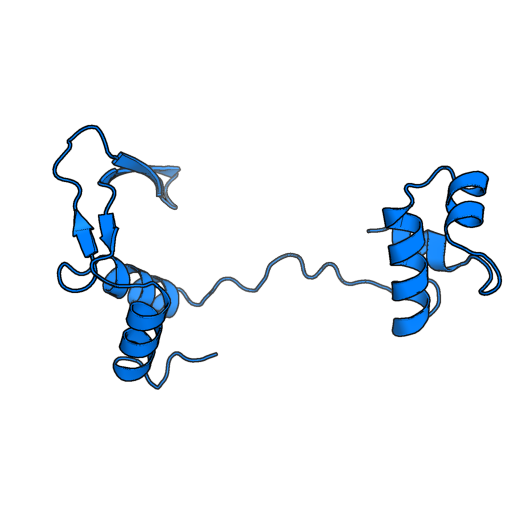27 1.00 89.50 89 ASP A N 1
ATOM 720 C CA . ASP A 1 89 ? -16.611 14.655 -3.860 1.00 89.50 89 ASP A CA 1
ATOM 721 C C . ASP A 1 89 ? -15.574 15.752 -4.196 1.00 89.50 89 ASP A C 1
ATOM 723 O O . ASP A 1 89 ? -15.931 16.885 -4.517 1.00 89.50 89 ASP A O 1
ATOM 727 N N . GLY A 1 90 ? -14.278 15.430 -4.129 1.00 89.75 90 GLY A N 1
ATOM 728 C CA . GLY A 1 90 ? -13.173 16.348 -4.396 1.00 89.75 90 GLY A CA 1
ATOM 729 C C . GLY A 1 90 ? -12.738 17.188 -3.192 1.00 89.75 90 GLY A C 1
ATOM 730 O O . GLY A 1 90 ? -11.710 17.874 -3.283 1.00 89.75 90 GLY A O 1
ATOM 731 N N . THR A 1 91 ? -13.447 17.107 -2.064 1.00 93.94 91 THR A N 1
ATOM 732 C CA . THR A 1 91 ? -13.065 17.775 -0.817 1.00 93.94 91 THR A CA 1
ATOM 733 C C . THR A 1 91 ? -11.858 17.092 -0.167 1.00 93.94 91 THR A C 1
ATOM 735 O O . THR A 1 91 ? -11.463 15.972 -0.510 1.00 93.94 91 THR A O 1
ATOM 738 N N . LYS A 1 92 ? -11.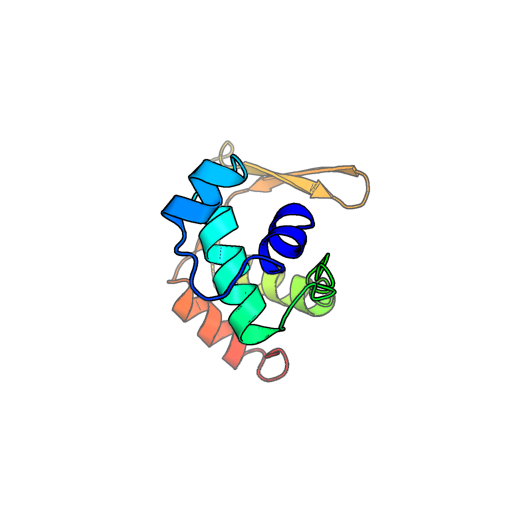200 17.802 0.753 1.00 93.38 92 LYS A N 1
ATOM 739 C CA . LYS A 1 92 ? -10.089 17.272 1.550 1.00 93.38 92 LYS A CA 1
ATOM 740 C C . LYS A 1 92 ? -10.489 17.279 3.013 1.00 93.38 92 LYS A C 1
ATOM 742 O O . LYS A 1 92 ? -10.844 18.330 3.538 1.00 93.38 92 LYS A O 1
ATOM 747 N N . VAL A 1 93 ? -10.369 16.128 3.662 1.00 93.69 93 VAL A N 1
ATOM 748 C CA . VAL A 1 93 ? -10.627 15.974 5.094 1.00 93.69 93 VAL A CA 1
ATOM 749 C C . VAL A 1 93 ? -9.310 15.655 5.791 1.00 93.69 93 VAL A C 1
ATOM 751 O O . VAL A 1 93 ? -8.591 14.743 5.384 1.00 93.69 93 VAL A O 1
ATOM 754 N N . SER A 1 94 ? -8.976 16.421 6.830 1.00 92.62 94 SER A N 1
ATOM 755 C CA . SER A 1 94 ? -7.834 16.126 7.696 1.00 92.62 94 SER A CA 1
ATOM 756 C C . SER A 1 94 ? -8.234 15.061 8.710 1.00 92.62 94 SER A C 1
ATOM 758 O O . SER A 1 94 ? -9.071 15.310 9.575 1.00 92.62 94 SER A O 1
ATOM 760 N N . VAL A 1 95 ? -7.632 13.881 8.601 1.00 92.00 95 VAL A N 1
ATOM 761 C CA . VAL A 1 95 ? -7.862 12.752 9.502 1.00 92.00 95 VAL A CA 1
ATOM 762 C C . VAL A 1 95 ? -6.632 12.567 10.394 1.00 92.00 95 VAL A C 1
ATOM 764 O O . VAL A 1 95 ? -5.517 12.491 9.877 1.00 92.00 95 VAL A O 1
ATOM 767 N N . PRO A 1 96 ? -6.793 12.513 11.723 1.00 93.25 96 PRO A N 1
ATOM 768 C CA . PRO A 1 96 ? -5.697 12.251 12.650 1.00 93.25 96 PRO A CA 1
ATOM 769 C C . PRO A 1 96 ? -5.009 10.909 12.386 1.00 93.25 96 PRO A C 1
ATOM 771 O O . PRO A 1 96 ? -5.673 9.898 12.151 1.00 93.25 96 PRO A O 1
ATOM 774 N N . CYS A 1 97 ? -3.679 10.888 12.462 1.00 92.44 97 CYS A N 1
ATOM 775 C CA . CYS A 1 97 ? -2.908 9.651 12.392 1.00 92.44 97 CYS A CA 1
ATOM 776 C C . CYS A 1 97 ? -3.321 8.703 13.523 1.00 92.44 97 CYS A C 1
ATOM 778 O O . CYS A 1 97 ? -3.617 9.140 14.639 1.00 92.44 97 CYS A O 1
ATOM 780 N N . ARG A 1 98 ? -3.295 7.397 13.250 1.00 93.56 98 ARG A N 1
ATOM 781 C CA . ARG A 1 98 ? -3.538 6.354 14.250 1.00 93.56 98 ARG A CA 1
ATOM 782 C C . ARG A 1 98 ? -2.330 5.427 14.342 1.00 93.56 98 ARG A C 1
ATOM 784 O O . ARG A 1 98 ? -1.718 5.099 13.328 1.00 93.56 98 ARG A O 1
ATOM 791 N N . HIS A 1 99 ? -1.992 5.017 15.557 1.00 92.88 99 HIS A N 1
ATOM 792 C CA . HIS A 1 99 ? -0.929 4.065 15.857 1.00 92.88 99 HIS A CA 1
ATOM 793 C C . HIS A 1 99 ? -1.548 2.705 16.151 1.00 92.88 99 HIS A C 1
ATOM 795 O O . HIS A 1 99 ? -2.433 2.613 17.000 1.00 92.88 99 HIS A O 1
ATOM 801 N N . LEU A 1 100 ? -1.096 1.661 15.459 1.00 94.50 100 LEU A N 1
ATOM 802 C CA . LEU A 1 100 ? -1.528 0.294 15.741 1.00 94.50 100 LEU A CA 1
ATOM 803 C C . LEU A 1 100 ? -1.034 -0.130 17.128 1.00 94.50 100 LEU A C 1
ATOM 805 O O . LEU A 1 100 ? 0.111 0.141 17.489 1.00 94.50 100 LEU A O 1
ATOM 809 N N . LEU A 1 101 ? -1.906 -0.786 17.892 1.00 94.56 101 LEU A N 1
ATOM 810 C CA . LEU A 1 101 ? -1.588 -1.316 19.221 1.00 94.56 101 LEU A CA 1
ATOM 811 C C . LEU A 1 101 ? -0.939 -2.704 19.164 1.00 94.56 101 LEU A C 1
ATOM 813 O O . LEU A 1 101 ? -0.431 -3.182 20.173 1.00 94.56 101 LEU A O 1
ATOM 817 N N . MET A 1 102 ? -0.952 -3.334 17.992 1.00 93.00 102 MET A N 1
ATOM 818 C CA . MET A 1 102 ? -0.392 -4.656 17.731 1.00 93.00 102 MET A CA 1
ATOM 819 C C . MET A 1 102 ? 0.273 -4.681 16.348 1.00 93.00 102 MET A C 1
ATOM 821 O O . MET A 1 102 ? 0.199 -3.712 15.584 1.00 93.00 102 MET A O 1
ATOM 825 N N . SER A 1 103 ? 0.950 -5.777 16.016 1.00 94.38 103 SER A N 1
ATOM 826 C CA . SER A 1 103 ? 1.577 -5.928 14.706 1.00 94.38 103 SER A CA 1
ATOM 827 C C . SER A 1 103 ? 0.535 -6.036 13.587 1.00 94.38 103 SER A C 1
ATOM 829 O O . SER A 1 103 ? -0.617 -6.421 13.792 1.00 94.38 103 SER A O 1
ATOM 831 N N . ILE A 1 104 ? 0.955 -5.725 12.359 1.00 92.12 104 ILE A N 1
ATOM 832 C CA . ILE A 1 104 ? 0.089 -5.832 11.175 1.00 92.12 104 ILE A CA 1
ATOM 833 C C . ILE A 1 104 ? -0.400 -7.275 10.980 1.00 92.12 104 ILE A C 1
ATOM 835 O O . ILE A 1 104 ? -1.548 -7.478 10.590 1.00 92.12 104 ILE A O 1
ATOM 839 N N . ASN A 1 105 ? 0.455 -8.260 11.280 1.00 92.62 105 ASN A N 1
ATOM 840 C CA . ASN A 1 105 ? 0.113 -9.675 11.158 1.00 92.62 105 ASN A CA 1
ATOM 841 C C . ASN A 1 105 ? -0.990 -10.061 12.149 1.00 92.62 105 ASN A C 1
ATOM 843 O O . ASN A 1 105 ? -1.966 -10.680 11.746 1.00 92.62 105 ASN A O 1
ATOM 847 N N . GLU A 1 106 ? -0.882 -9.640 13.410 1.00 92.44 106 GLU A N 1
ATOM 848 C CA . GLU A 1 106 ? -1.907 -9.905 14.431 1.00 92.44 106 GLU A CA 1
ATOM 849 C C . GLU A 1 106 ? -3.239 -9.237 14.076 1.00 92.44 106 GLU A C 1
ATOM 851 O O . GLU A 1 106 ? -4.278 -9.891 14.115 1.00 92.44 106 GLU A O 1
ATOM 856 N N . CYS A 1 107 ? -3.209 -7.976 13.623 1.00 91.81 107 CYS A N 1
ATOM 857 C CA . CYS A 1 107 ? -4.419 -7.278 13.172 1.00 91.81 107 CYS A CA 1
ATOM 858 C C . CYS A 1 107 ? -5.139 -8.046 12.055 1.00 91.81 107 CYS A C 1
ATOM 860 O O . CYS A 1 107 ? -6.368 -8.051 11.994 1.00 91.81 107 CYS A O 1
ATOM 862 N N . PHE A 1 108 ? -4.367 -8.636 11.138 1.00 91.06 108 PHE A N 1
ATOM 863 C CA . PHE A 1 108 ? -4.889 -9.357 9.984 1.00 91.06 108 PHE A CA 1
ATOM 864 C C . PHE A 1 108 ? -5.473 -10.716 10.364 1.00 91.06 108 PHE A C 1
ATOM 866 O O . PHE A 1 108 ? -6.542 -11.066 9.870 1.00 91.06 108 PHE A O 1
ATOM 873 N N . GLU A 1 109 ? -4.811 -11.466 11.245 1.00 91.56 109 GLU A N 1
ATOM 874 C CA . GLU A 1 109 ? -5.365 -12.723 11.755 1.00 91.56 109 GLU A CA 1
ATOM 875 C C . GLU A 1 109 ? -6.661 -12.468 12.535 1.00 91.56 109 GLU A C 1
ATOM 877 O O . GLU A 1 109 ? -7.669 -13.114 12.256 1.00 91.56 109 GLU A O 1
ATOM 882 N N . GLN A 1 110 ? -6.702 -11.430 13.378 1.00 91.06 110 GLN A N 1
ATOM 883 C CA . GLN A 1 110 ? -7.933 -11.029 14.062 1.00 91.06 110 GLN A CA 1
ATOM 884 C C . GLN A 1 110 ? -9.046 -10.635 13.072 1.00 91.06 110 GLN A C 1
ATOM 886 O O . GLN A 1 110 ? -10.193 -11.054 13.218 1.00 91.06 110 GLN A O 1
ATOM 891 N N . PHE A 1 111 ? -8.715 -9.882 12.017 1.00 90.94 111 PHE A N 1
ATOM 892 C CA . PHE A 1 111 ? -9.684 -9.521 10.977 1.00 90.94 111 PHE A CA 1
ATOM 893 C C . PHE A 1 111 ? -10.268 -10.756 10.276 1.00 90.94 111 PHE A C 1
ATOM 895 O O . PHE A 1 111 ? -11.463 -10.800 9.995 1.00 90.94 111 PHE A O 1
ATOM 902 N N . LYS A 1 112 ? -9.445 -11.773 9.989 1.00 89.69 112 LYS A N 1
ATOM 903 C CA . LYS A 1 112 ? -9.921 -13.031 9.392 1.00 89.69 112 LYS A CA 1
ATOM 904 C C . LYS A 1 112 ? -10.838 -13.808 10.325 1.00 89.69 112 LYS A C 1
ATOM 906 O O . LYS A 1 112 ? -11.812 -14.384 9.850 1.00 89.69 112 LYS A O 1
ATOM 911 N N . GLU A 1 113 ? -10.519 -13.857 11.616 1.00 88.44 113 GLU A N 1
ATOM 912 C CA . GLU A 1 113 ? -11.350 -14.533 12.615 1.00 88.44 113 GLU A CA 1
ATOM 913 C C . GLU A 1 113 ? -12.736 -13.885 12.706 1.00 88.44 113 GLU A C 1
ATOM 915 O O . GLU A 1 113 ? -13.749 -14.583 12.667 1.00 88.44 113 GLU A O 1
ATOM 920 N N . GLU A 1 114 ? -12.786 -12.552 12.735 1.00 84.88 114 GLU A N 1
ATOM 921 C CA . GLU A 1 114 ? -14.029 -11.773 12.789 1.00 84.88 114 GLU A CA 1
ATOM 922 C C . GLU A 1 114 ? -14.800 -11.789 11.453 1.00 84.88 114 GLU A C 1
ATOM 924 O O . GLU A 1 114 ? -16.029 -11.669 11.424 1.00 84.88 114 GLU A O 1
ATOM 929 N N . HIS A 1 115 ? -14.099 -11.984 10.331 1.00 82.12 115 HIS A N 1
ATOM 930 C CA . HIS A 1 115 ? -14.661 -11.947 8.982 1.00 82.12 115 HIS A CA 1
ATOM 931 C C . HIS A 1 115 ? -14.252 -13.153 8.122 1.00 82.12 115 HIS A C 1
ATOM 933 O O . HIS A 1 115 ? -13.755 -12.992 7.003 1.00 82.12 115 HIS A O 1
ATOM 939 N N . GLN A 1 116 ? -14.565 -14.368 8.592 1.00 69.19 116 GLN A N 1
ATOM 940 C CA . GLN A 1 116 ? -14.263 -15.638 7.902 1.00 69.19 116 GLN A CA 1
ATOM 941 C C . GLN A 1 116 ? -14.753 -15.717 6.437 1.00 69.19 116 GLN A C 1
ATOM 943 O O . GLN A 1 116 ? -14.251 -16.532 5.669 1.00 69.19 116 GLN A O 1
ATOM 948 N N . ALA A 1 117 ? -15.699 -14.865 6.022 1.00 62.59 117 ALA A N 1
ATOM 949 C CA . ALA A 1 117 ? -16.259 -14.817 4.666 1.00 62.59 117 ALA A CA 1
ATOM 950 C C . ALA A 1 117 ? -15.629 -13.762 3.724 1.00 62.59 117 ALA A C 1
ATOM 952 O O . ALA A 1 117 ? -16.055 -13.656 2.577 1.00 62.59 117 ALA A O 1
ATOM 953 N N . VAL A 1 118 ? -14.665 -12.951 4.182 1.00 60.94 118 VAL A N 1
ATOM 954 C CA . VAL A 1 118 ? -14.088 -11.820 3.408 1.00 60.94 118 VAL A CA 1
ATOM 955 C C . VAL A 1 118 ? -12.740 -12.172 2.753 1.00 60.94 118 VAL A C 1
ATOM 957 O O . VAL A 1 118 ? -12.115 -11.342 2.093 1.00 60.94 118 VAL A O 1
ATOM 960 N N . VAL A 1 119 ? -12.280 -13.416 2.886 1.00 48.84 119 VAL A N 1
ATOM 961 C CA . VAL A 1 119 ? -11.017 -13.859 2.287 1.00 48.84 119 VAL A CA 1
ATOM 962 C C . VAL A 1 119 ? -11.230 -14.161 0.798 1.00 48.84 119 VAL A C 1
ATOM 964 O O . VAL A 1 119 ? -11.910 -15.124 0.450 1.00 48.84 119 VAL A O 1
ATOM 967 N N . VAL A 1 120 ? -10.669 -13.300 -0.057 1.00 46.44 120 VAL A N 1
ATOM 968 C CA . VAL A 1 120 ? -10.514 -13.509 -1.511 1.00 46.44 120 VAL A CA 1
ATOM 969 C C . VAL A 1 120 ? -9.393 -14.505 -1.779 1.00 46.44 120 VAL A C 1
ATOM 971 O O . VAL A 1 120 ? -8.328 -14.357 -1.134 1.00 46.44 120 VAL A O 1
#

pLDDT: mean 87.51, std 10.81, range [46.44, 94.81]